Protein AF-A0A2M8P5Y4-F1 (afdb_monomer_lite)

Organism: NCBI:txid2364210

Foldseek 3Di:
DVVVVVVVVVCVVVPDDDDDDAPAAFDFFDDPRDTAAPVVLVVQVVCVVVVNHDPVRSVVRVVRGGPDDHHTHDPDPSND

Structure (mmCIF, N/CA/C/O backbone):
data_AF-A0A2M8P5Y4-F1
#
_entry.id   AF-A0A2M8P5Y4-F1
#
loop_
_atom_site.group_PDB
_atom_site.id
_atom_site.type_symbol
_atom_site.label_atom_id
_atom_site.label_alt_id
_atom_site.label_comp_id
_atom_site.label_asym_id
_atom_site.label_entity_id
_atom_site.label_seq_id
_atom_site.pdbx_PDB_ins_code
_atom_site.Cartn_x
_atom_site.Cartn_y
_atom_site.Cartn_z
_atom_site.occupancy
_atom_site.B_iso_or_equiv
_atom_site.auth_seq_id
_atom_site.auth_comp_id
_atom_site.auth_asym_id
_atom_site.auth_atom_id
_atom_site.pdbx_PDB_model_num
ATOM 1 N N . ASP A 1 1 ? 3.586 2.571 -4.119 1.00 86.88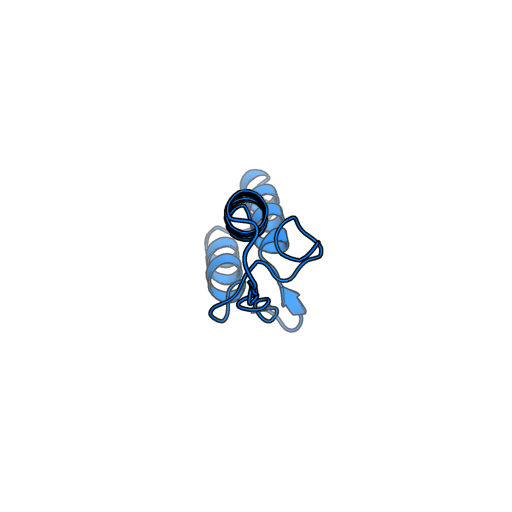 1 ASP A N 1
ATOM 2 C CA . ASP A 1 1 ? 3.917 3.983 -4.426 1.00 86.88 1 ASP A CA 1
ATOM 3 C C . ASP A 1 1 ? 5.127 4.136 -5.332 1.00 86.88 1 ASP A C 1
ATOM 5 O O . ASP A 1 1 ? 4.967 4.428 -6.503 1.00 86.88 1 ASP A O 1
ATOM 9 N N . LYS A 1 2 ? 6.353 3.959 -4.824 1.00 95.06 2 LYS A N 1
ATOM 10 C CA . LYS A 1 2 ? 7.572 4.366 -5.555 1.00 95.06 2 LYS A CA 1
ATOM 11 C C . LYS A 1 2 ? 8.049 3.367 -6.618 1.00 95.06 2 LYS A C 1
ATOM 13 O O . LYS A 1 2 ? 8.975 3.664 -7.365 1.00 95.06 2 LYS A O 1
ATOM 18 N N . THR A 1 3 ? 7.408 2.205 -6.702 1.00 92.69 3 THR A N 1
ATOM 19 C CA . THR A 1 3 ? 7.729 1.147 -7.665 1.00 92.69 3 THR A CA 1
ATOM 20 C C . THR A 1 3 ? 7.446 1.578 -9.101 1.00 92.69 3 THR A C 1
ATOM 22 O O . THR A 1 3 ? 8.322 1.427 -9.941 1.00 92.69 3 THR A O 1
ATOM 25 N N . ILE A 1 4 ? 6.287 2.191 -9.371 1.00 93.62 4 ILE A N 1
ATOM 26 C CA . ILE A 1 4 ? 5.886 2.643 -10.715 1.00 93.62 4 ILE A CA 1
ATOM 27 C C . ILE A 1 4 ? 6.915 3.615 -11.322 1.00 93.62 4 ILE A C 1
ATOM 29 O O . ILE A 1 4 ? 7.470 3.287 -12.373 1.00 93.62 4 ILE A O 1
ATOM 33 N N . PRO A 1 5 ? 7.255 4.759 -10.687 1.00 94.50 5 PRO A N 1
ATOM 34 C CA . PRO A 1 5 ? 8.256 5.660 -11.254 1.00 94.50 5 PRO A CA 1
ATOM 35 C C . PRO A 1 5 ? 9.641 5.008 -11.330 1.00 94.50 5 PRO A C 1
ATOM 37 O O . PRO A 1 5 ? 10.355 5.224 -12.304 1.00 94.50 5 PRO A O 1
ATOM 40 N N . GLY A 1 6 ? 10.018 4.174 -10.353 1.00 96.19 6 GLY A N 1
ATOM 41 C CA . GLY A 1 6 ? 11.281 3.429 -10.380 1.00 96.19 6 GLY A CA 1
ATOM 42 C C . GLY A 1 6 ? 11.410 2.529 -11.612 1.00 96.19 6 GLY A C 1
ATOM 43 O O . GLY A 1 6 ? 12.418 2.586 -12.316 1.00 96.19 6 GLY A O 1
ATOM 44 N N . THR A 1 7 ? 10.367 1.752 -11.907 1.00 96.06 7 THR A N 1
ATOM 45 C CA . THR A 1 7 ? 10.299 0.886 -13.086 1.00 96.06 7 THR A CA 1
ATOM 46 C C . THR A 1 7 ? 10.333 1.711 -14.367 1.00 96.06 7 THR A C 1
ATOM 48 O O . THR A 1 7 ? 11.186 1.471 -15.216 1.00 96.06 7 THR A O 1
ATOM 51 N N . VAL A 1 8 ? 9.471 2.723 -14.497 1.00 95.88 8 VAL A N 1
ATOM 52 C CA . VAL A 1 8 ? 9.371 3.537 -15.720 1.00 95.88 8 VAL A CA 1
ATOM 53 C C . VAL A 1 8 ? 10.682 4.269 -16.028 1.00 95.88 8 VAL A C 1
ATOM 55 O O . VAL A 1 8 ? 11.122 4.260 -17.175 1.00 95.88 8 VAL A O 1
ATOM 58 N N . MET A 1 9 ? 11.364 4.826 -15.019 1.00 97.56 9 MET A N 1
ATOM 59 C CA . MET A 1 9 ? 12.686 5.441 -15.208 1.00 97.56 9 MET A CA 1
ATOM 60 C C . MET A 1 9 ? 13.722 4.449 -15.753 1.00 97.56 9 MET A C 1
ATOM 62 O O . MET A 1 9 ? 14.550 4.828 -16.578 1.00 97.56 9 MET A O 1
ATOM 66 N N . GLY A 1 10 ? 13.697 3.194 -15.295 1.00 97.50 10 GLY A N 1
ATOM 67 C CA . GLY A 1 10 ? 14.577 2.141 -15.801 1.00 97.50 10 GLY A CA 1
ATOM 68 C C . GLY A 1 10 ? 14.277 1.786 -17.257 1.00 97.50 10 GLY A C 1
ATOM 69 O O . GLY A 1 10 ? 15.186 1.788 -18.080 1.00 97.50 10 GLY A O 1
ATOM 70 N N . LEU A 1 11 ? 13.001 1.558 -17.583 1.00 96.94 11 LEU A N 1
ATOM 71 C CA . LEU A 1 11 ? 12.569 1.193 -18.937 1.00 96.94 11 LEU A CA 1
ATOM 72 C C . LEU A 1 11 ? 12.925 2.282 -19.961 1.00 96.94 11 LEU A C 1
ATOM 74 O O . LEU A 1 11 ? 13.473 1.971 -21.015 1.00 96.94 11 LEU A O 1
ATOM 78 N N . ILE A 1 12 ? 12.697 3.557 -19.621 1.00 96.69 12 ILE A N 1
ATOM 79 C CA . ILE A 1 12 ? 13.043 4.695 -20.489 1.00 96.69 12 ILE A CA 1
ATOM 80 C C . ILE A 1 12 ? 14.554 4.767 -20.743 1.00 96.69 12 ILE A C 1
ATOM 82 O O . ILE A 1 12 ? 14.973 5.071 -21.853 1.00 96.69 12 ILE A O 1
ATOM 86 N N . ARG A 1 13 ? 15.391 4.470 -19.740 1.00 97.81 13 ARG A N 1
ATOM 87 C CA . ARG A 1 13 ? 16.856 4.479 -19.905 1.00 97.81 13 ARG A CA 1
ATOM 88 C C . ARG A 1 13 ? 17.373 3.359 -20.804 1.00 97.81 13 ARG A C 1
ATOM 90 O O . ARG A 1 13 ? 18.444 3.515 -21.379 1.00 97.81 13 ARG A O 1
ATOM 97 N N . CYS A 1 14 ? 16.664 2.235 -20.882 1.00 97.00 14 CYS A N 1
ATOM 98 C CA . CYS A 1 14 ? 17.047 1.120 -21.743 1.00 97.00 14 CYS A CA 1
ATOM 99 C C . CYS A 1 14 ? 16.680 1.351 -23.215 1.00 97.00 14 CYS A C 1
ATOM 101 O O . CYS A 1 14 ? 17.320 0.746 -24.067 1.00 97.00 14 CYS A O 1
ATOM 103 N N . ASP A 1 15 ? 15.680 2.193 -23.499 1.00 96.31 15 ASP A N 1
ATOM 104 C CA . ASP A 1 15 ? 15.220 2.537 -24.856 1.00 96.31 15 ASP A CA 1
ATOM 105 C C . ASP A 1 15 ? 14.895 1.311 -25.740 1.00 96.31 15 ASP A C 1
ATOM 107 O O . ASP A 1 15 ? 15.230 1.230 -26.920 1.00 96.31 15 ASP A O 1
ATOM 111 N N . ILE A 1 16 ? 14.242 0.311 -25.140 1.00 97.25 16 ILE A N 1
ATOM 112 C CA . ILE A 1 16 ? 13.776 -0.913 -25.810 1.00 97.25 16 ILE A CA 1
ATOM 113 C C . ILE A 1 16 ? 12.275 -1.127 -25.564 1.00 97.25 16 ILE A C 1
ATOM 115 O O . ILE A 1 16 ? 11.759 -0.656 -24.543 1.00 97.25 16 ILE A O 1
ATOM 119 N N . PRO A 1 17 ? 11.561 -1.869 -26.438 1.00 97.25 17 PRO A N 1
ATOM 120 C CA . PRO A 1 17 ? 10.143 -2.172 -26.247 1.00 97.25 17 PRO A CA 1
ATOM 121 C C . PRO A 1 17 ? 9.861 -2.740 -24.851 1.00 97.25 17 PRO A C 1
ATOM 123 O O . PRO A 1 17 ? 10.399 -3.777 -24.469 1.00 97.25 17 PRO A O 1
ATOM 126 N N . SER A 1 18 ? 9.032 -2.030 -24.085 1.00 96.69 18 SER A N 1
ATOM 127 C CA . SER A 1 18 ? 8.846 -2.244 -22.649 1.00 96.69 18 SER A CA 1
ATOM 128 C C . SER A 1 18 ? 7.398 -1.998 -22.226 1.00 96.69 18 SER A C 1
ATOM 130 O O . SER A 1 18 ? 6.701 -1.183 -22.826 1.00 96.69 18 SER A O 1
ATOM 132 N N . LEU A 1 19 ? 6.957 -2.667 -21.157 1.00 95.62 19 LEU A N 1
ATOM 133 C CA . LEU A 1 19 ? 5.625 -2.517 -20.567 1.00 95.62 19 LEU A CA 1
ATOM 134 C C . LEU A 1 19 ? 5.731 -2.532 -19.038 1.00 95.62 19 LEU A C 1
ATOM 136 O O . LEU A 1 19 ? 6.393 -3.399 -18.471 1.00 95.62 19 LEU A O 1
ATOM 140 N N . ALA A 1 20 ? 5.043 -1.605 -18.371 1.00 93.94 20 ALA A N 1
ATOM 141 C CA . ALA A 1 20 ? 4.859 -1.626 -16.923 1.00 93.94 20 ALA A CA 1
ATOM 142 C C . ALA A 1 20 ? 3.427 -2.070 -16.600 1.00 93.94 20 ALA A C 1
ATOM 144 O O . ALA A 1 20 ? 2.469 -1.424 -17.022 1.00 93.94 20 ALA A O 1
ATOM 145 N N . LEU A 1 21 ? 3.281 -3.168 -15.854 1.00 93.94 21 LEU A N 1
ATOM 146 C CA . LEU A 1 21 ? 1.983 -3.677 -15.411 1.00 93.94 21 LEU A CA 1
ATOM 147 C C . LEU A 1 21 ? 1.732 -3.272 -13.957 1.00 93.94 21 LEU A C 1
ATOM 149 O O . LEU A 1 21 ? 2.479 -3.658 -13.056 1.00 93.94 21 LEU A O 1
ATOM 153 N N . TYR A 1 22 ? 0.671 -2.502 -13.727 1.00 92.75 22 TYR A N 1
ATOM 154 C CA . TYR A 1 22 ? 0.244 -2.141 -12.382 1.00 92.75 22 TYR A CA 1
ATOM 155 C C . TYR A 1 22 ? -0.496 -3.307 -11.715 1.00 92.75 22 TYR A C 1
ATOM 157 O O . TYR A 1 22 ? -1.411 -3.881 -12.300 1.00 92.75 22 TYR A O 1
ATOM 165 N N . GLY A 1 23 ? -0.109 -3.638 -10.479 1.00 90.06 23 GLY A N 1
ATOM 166 C CA . GLY A 1 23 ? -0.692 -4.744 -9.709 1.00 90.06 23 GLY A CA 1
ATOM 167 C C . GLY A 1 23 ? -2.123 -4.505 -9.212 1.00 90.06 23 GLY A C 1
ATOM 168 O O . GLY A 1 23 ? -2.754 -5.444 -8.740 1.00 90.06 23 GLY A O 1
ATOM 169 N N . GLY A 1 24 ? -2.636 -3.277 -9.333 1.00 91.69 24 GLY A N 1
ATOM 170 C CA . GLY A 1 24 ? -4.001 -2.926 -8.956 1.00 91.69 24 GLY A CA 1
ATOM 171 C C . GLY A 1 24 ? -4.138 -2.358 -7.544 1.00 91.69 24 GLY A C 1
ATOM 172 O O . GLY A 1 24 ? -3.233 -2.430 -6.704 1.00 91.69 24 GLY A O 1
ATOM 173 N N . SER A 1 25 ? -5.300 -1.757 -7.307 1.00 92.38 25 SER A N 1
ATOM 174 C CA . SER A 1 25 ? -5.655 -1.149 -6.030 1.00 92.38 25 SER A CA 1
ATOM 175 C C . SER A 1 25 ? -6.416 -2.135 -5.145 1.00 92.38 25 SER A C 1
ATOM 177 O O . SER A 1 25 ? -7.175 -2.968 -5.640 1.00 92.38 25 SER A O 1
ATOM 179 N N . ILE A 1 26 ? -6.195 -2.045 -3.836 1.00 94.06 26 ILE A N 1
ATOM 180 C CA . ILE A 1 26 ? -6.920 -2.819 -2.831 1.00 94.06 26 ILE A CA 1
ATOM 181 C C . ILE A 1 26 ? -8.386 -2.366 -2.774 1.00 94.06 26 ILE A C 1
ATOM 183 O O . ILE A 1 26 ? -8.685 -1.175 -2.879 1.00 94.06 26 ILE A O 1
ATOM 187 N N . ALA A 1 27 ? -9.300 -3.315 -2.575 1.00 92.31 27 ALA A N 1
ATOM 188 C CA . ALA A 1 27 ? -10.695 -3.007 -2.273 1.00 92.31 27 ALA A CA 1
ATOM 189 C C . ALA A 1 27 ? -10.820 -2.296 -0.908 1.00 92.31 27 ALA A C 1
ATOM 191 O O . ALA A 1 27 ? -9.989 -2.534 -0.024 1.00 92.31 27 ALA A O 1
ATOM 192 N N . PRO A 1 28 ? -11.841 -1.443 -0.702 1.00 90.88 28 PRO A N 1
ATOM 193 C CA . PRO A 1 28 ? -12.096 -0.861 0.609 1.00 90.88 28 PRO A CA 1
ATOM 194 C C . PRO A 1 28 ? -12.430 -1.955 1.629 1.00 90.88 28 PRO A C 1
ATOM 196 O O . PRO A 1 28 ? -13.103 -2.941 1.321 1.00 90.88 28 PRO A O 1
ATOM 199 N N . GLY A 1 29 ? -11.958 -1.765 2.857 1.00 92.19 29 GLY A N 1
ATOM 200 C CA . GLY A 1 29 ? -12.376 -2.551 4.008 1.00 92.19 29 GLY A CA 1
ATOM 201 C C . GLY A 1 29 ? -13.816 -2.243 4.415 1.00 92.19 29 GLY A C 1
ATOM 202 O O . GLY A 1 29 ? -14.431 -1.302 3.914 1.00 92.19 29 GLY A O 1
ATOM 203 N N . HIS A 1 30 ? -14.359 -3.015 5.353 1.00 92.94 30 HIS A N 1
ATOM 204 C CA . HIS A 1 30 ? -15.701 -2.799 5.901 1.00 92.94 30 HIS A CA 1
ATOM 205 C C . HIS A 1 30 ? -15.686 -2.916 7.420 1.00 92.94 30 HIS A C 1
ATOM 207 O O . HIS A 1 30 ? -15.239 -3.922 7.969 1.00 92.94 30 HIS A O 1
ATOM 213 N N . TYR A 1 31 ? -16.233 -1.913 8.102 1.00 92.25 31 TYR A N 1
ATOM 214 C CA . TYR A 1 31 ? -16.370 -1.916 9.554 1.00 92.25 31 TYR A CA 1
ATOM 215 C C . TYR A 1 31 ? -17.629 -1.159 9.979 1.00 92.25 31 TYR A C 1
ATOM 217 O O . TYR A 1 31 ? -17.856 -0.044 9.524 1.00 92.25 31 TYR A O 1
ATOM 225 N N . ASN A 1 32 ? -18.455 -1.744 10.854 1.00 89.06 32 ASN A N 1
ATOM 226 C CA . ASN A 1 32 ? -19.708 -1.146 11.347 1.00 89.06 32 ASN A CA 1
ATOM 227 C C . ASN A 1 32 ? -20.634 -0.590 10.242 1.00 89.06 32 ASN A C 1
ATOM 229 O O . ASN A 1 32 ? -21.212 0.485 10.383 1.00 89.06 32 ASN A O 1
ATOM 233 N N . GLY A 1 33 ? -20.770 -1.325 9.133 1.00 90.75 33 GLY A N 1
ATOM 234 C CA . GLY A 1 33 ? -21.664 -0.958 8.028 1.00 90.75 33 GLY A CA 1
ATOM 235 C C . GLY A 1 33 ? -21.176 0.205 7.160 1.00 90.75 33 GLY A C 1
ATOM 236 O O . GLY A 1 33 ? -21.953 0.713 6.356 1.00 90.75 33 GLY A O 1
ATOM 237 N N . ARG A 1 34 ? -19.915 0.625 7.314 1.00 91.12 34 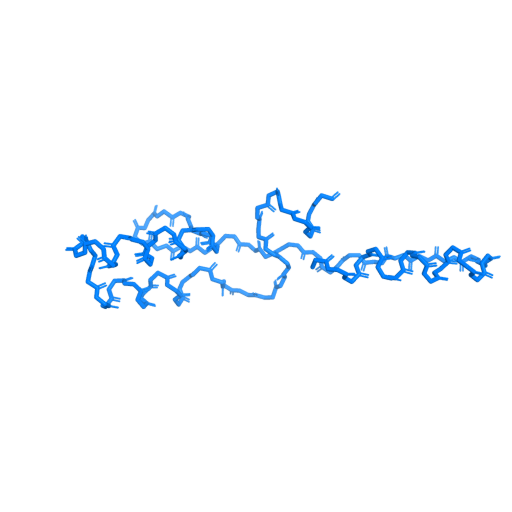ARG A N 1
ATOM 238 C CA . ARG A 1 34 ? -19.264 1.605 6.440 1.00 91.12 34 ARG A CA 1
ATOM 239 C C . ARG A 1 34 ? -17.997 1.044 5.811 1.00 91.12 34 ARG A C 1
ATOM 241 O O . ARG A 1 34 ? -17.273 0.258 6.430 1.00 91.12 34 ARG A O 1
ATOM 248 N N . ASP A 1 35 ? -17.720 1.527 4.612 1.00 92.62 35 ASP A N 1
ATOM 249 C CA . ASP A 1 35 ? -16.454 1.322 3.928 1.00 92.62 35 ASP A CA 1
ATOM 250 C C . ASP A 1 35 ? -15.363 2.090 4.667 1.00 92.62 35 ASP A C 1
ATOM 252 O O . ASP A 1 35 ? -15.565 3.232 5.086 1.00 92.62 35 ASP A O 1
ATOM 256 N N . ILE A 1 36 ? -14.210 1.452 4.835 1.00 93.19 36 ILE A N 1
ATOM 257 C CA . ILE A 1 36 ? -13.042 2.060 5.466 1.00 93.19 36 ILE A CA 1
ATOM 258 C C . ILE A 1 36 ? -11.793 1.813 4.629 1.00 93.19 36 ILE A C 1
ATOM 260 O O . ILE A 1 36 ? -11.667 0.825 3.907 1.00 93.19 36 ILE A O 1
ATOM 264 N N . THR A 1 37 ? -10.845 2.728 4.742 1.00 92.81 37 THR A N 1
ATOM 265 C CA . THR A 1 37 ? -9.569 2.716 4.037 1.00 92.81 37 THR A CA 1
ATOM 266 C C . THR A 1 37 ? -8.419 2.910 5.020 1.00 92.81 37 THR A C 1
ATOM 268 O O . THR A 1 37 ? -8.614 3.153 6.211 1.00 92.81 37 THR A O 1
ATOM 271 N N . ILE A 1 38 ? -7.184 2.867 4.520 1.00 90.62 38 ILE A N 1
ATOM 272 C CA . ILE A 1 38 ? -6.004 3.165 5.338 1.00 90.62 38 ILE A CA 1
ATOM 273 C C . ILE A 1 38 ? -6.023 4.593 5.917 1.00 90.62 38 ILE A C 1
ATOM 275 O O . ILE A 1 38 ? -5.432 4.834 6.966 1.00 90.62 38 ILE A O 1
ATOM 279 N N . GLN A 1 39 ? -6.724 5.539 5.277 1.00 91.88 39 GLN A N 1
ATOM 280 C CA . GLN A 1 39 ? -6.875 6.896 5.804 1.00 91.88 39 GLN A CA 1
ATOM 281 C C . GLN A 1 39 ? -7.675 6.904 7.112 1.00 91.88 39 GLN A C 1
ATOM 283 O O . GLN A 1 39 ? -7.273 7.563 8.071 1.00 91.88 39 GLN A O 1
ATOM 288 N N . ASP A 1 40 ? -8.744 6.110 7.187 1.00 91.81 40 ASP A N 1
ATOM 289 C CA . ASP A 1 40 ? -9.579 5.986 8.382 1.00 91.81 40 ASP A CA 1
ATOM 290 C C . ASP A 1 40 ? -8.796 5.443 9.581 1.00 91.81 40 ASP A C 1
ATOM 292 O O . ASP A 1 40 ? -9.071 5.819 10.717 1.00 91.81 40 ASP A O 1
ATOM 296 N N . VAL A 1 41 ? -7.778 4.606 9.348 1.00 92.56 41 VAL A N 1
ATOM 297 C CA . VAL A 1 41 ? -6.875 4.129 10.408 1.00 92.56 41 VAL A CA 1
ATOM 298 C C . VAL A 1 41 ? -6.064 5.287 10.993 1.00 92.56 41 VAL A C 1
ATOM 300 O O . VAL A 1 41 ? -5.942 5.400 12.213 1.00 92.56 41 VAL A O 1
ATOM 303 N N . PHE A 1 42 ? -5.543 6.187 10.152 1.00 93.00 42 PHE A N 1
ATOM 304 C CA . PHE A 1 42 ? -4.813 7.368 10.625 1.00 93.00 42 PHE A CA 1
ATOM 305 C C . PHE A 1 42 ? -5.722 8.330 11.400 1.00 93.00 42 PHE A C 1
ATOM 307 O O . PHE A 1 42 ? -5.317 8.882 12.427 1.00 93.00 42 PHE A O 1
ATOM 314 N N . GLU A 1 43 ? -6.965 8.501 10.954 1.00 93.19 43 GLU A N 1
ATOM 315 C CA . GLU A 1 43 ? -7.960 9.313 11.658 1.00 93.19 43 GLU A CA 1
ATOM 316 C C . GLU A 1 43 ? -8.378 8.672 12.992 1.00 93.19 43 GLU A C 1
ATOM 318 O O . GLU A 1 43 ? -8.451 9.362 14.015 1.00 93.19 43 GLU A O 1
ATOM 323 N N . ALA A 1 44 ? -8.567 7.349 13.018 1.00 92.56 44 ALA A N 1
AT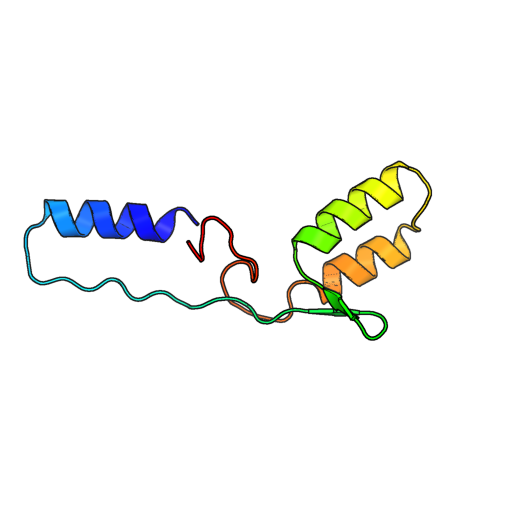OM 324 C CA . ALA A 1 44 ? -8.861 6.573 14.221 1.00 92.56 44 ALA A CA 1
ATOM 325 C C . ALA A 1 44 ? -7.724 6.660 15.248 1.00 92.56 44 ALA A C 1
ATOM 327 O O . ALA A 1 44 ? -7.986 6.861 16.435 1.00 92.56 44 ALA A O 1
ATOM 328 N N . LEU A 1 45 ? -6.464 6.600 14.805 1.00 93.69 45 LEU A N 1
ATOM 329 C CA . LEU A 1 45 ? -5.299 6.814 15.665 1.00 93.69 45 LEU A CA 1
ATOM 330 C C . LEU A 1 45 ? -5.345 8.209 16.310 1.00 93.69 45 LEU A C 1
ATOM 332 O O . LEU A 1 45 ? -5.173 8.343 17.522 1.00 93.69 45 LEU A O 1
ATOM 336 N N . GLY A 1 46 ? -5.653 9.247 15.525 1.00 93.94 46 GLY A N 1
ATOM 337 C CA . GLY A 1 46 ? -5.815 10.610 16.034 1.00 93.94 46 GLY A CA 1
ATOM 338 C C . GLY A 1 46 ? -6.972 10.753 17.032 1.00 93.94 46 GLY A C 1
ATOM 339 O O . GLY A 1 46 ? -6.852 11.481 18.023 1.00 93.94 46 GLY A O 1
ATOM 340 N N . ALA A 1 47 ? -8.085 10.050 16.809 1.00 92.81 47 ALA A N 1
ATOM 341 C CA . ALA A 1 47 ? -9.216 10.006 17.734 1.00 92.81 47 ALA A CA 1
ATOM 342 C C . ALA A 1 47 ? -8.863 9.279 19.043 1.00 92.81 47 ALA A C 1
ATOM 344 O O . ALA A 1 47 ? -9.205 9.772 20.122 1.00 92.81 47 ALA A O 1
ATOM 345 N N . TYR A 1 48 ? -8.120 8.173 18.960 1.00 94.31 48 TYR A N 1
ATOM 346 C CA . TYR A 1 48 ? -7.599 7.436 20.112 1.00 94.31 48 TYR A CA 1
ATOM 347 C C . TYR A 1 48 ? -6.660 8.299 20.960 1.00 94.31 48 TYR A C 1
ATOM 349 O O . TYR A 1 48 ? -6.857 8.415 22.168 1.00 94.31 48 TYR A O 1
ATOM 357 N N . THR A 1 49 ? -5.701 9.004 20.345 1.00 93.44 49 THR A N 1
ATOM 358 C CA . THR A 1 49 ? -4.793 9.913 21.072 1.00 93.44 49 THR A CA 1
ATOM 359 C C . THR A 1 49 ? -5.544 11.036 21.797 1.00 93.44 49 THR A C 1
ATOM 361 O O . THR A 1 49 ? -5.106 11.498 22.846 1.00 93.44 49 THR A O 1
ATOM 364 N N . LYS A 1 50 ? -6.702 11.463 21.275 1.00 94.56 50 LYS A N 1
ATOM 365 C CA . LYS A 1 50 ? -7.586 12.453 21.915 1.00 94.56 50 LYS A CA 1
ATOM 366 C C . LYS A 1 50 ? -8.545 11.851 22.955 1.00 94.56 50 LYS A C 1
ATOM 368 O O . LYS A 1 50 ? -9.398 12.579 23.457 1.00 94.56 50 LYS A O 1
ATOM 373 N N . GLY A 1 51 ? -8.448 10.553 23.250 1.00 92.62 51 GLY A N 1
ATOM 374 C CA . GLY A 1 51 ? -9.322 9.846 24.192 1.00 92.62 51 GLY A CA 1
ATOM 375 C C . GLY A 1 51 ? -10.767 9.679 23.709 1.00 92.62 51 GLY A C 1
ATOM 376 O O . GLY A 1 51 ? -11.656 9.455 24.523 1.00 92.62 51 GLY A O 1
ATOM 377 N N . LYS A 1 52 ? -11.020 9.828 22.401 1.00 92.56 52 LYS A N 1
ATOM 378 C CA . LYS A 1 52 ? -12.362 9.739 21.790 1.00 92.56 52 LYS A CA 1
ATOM 379 C C . LYS A 1 52 ? -12.677 8.367 21.196 1.00 92.56 52 LYS A C 1
ATOM 381 O O . LYS A 1 52 ? -13.777 8.170 20.695 1.00 92.56 52 LYS A O 1
ATOM 386 N N . LEU A 1 53 ? -11.704 7.464 21.205 1.00 93.19 53 LEU A N 1
ATOM 387 C CA . LEU A 1 53 ? -11.801 6.113 20.670 1.00 93.19 53 LEU A CA 1
ATOM 388 C C . LEU A 1 53 ? -11.129 5.167 21.664 1.00 93.19 53 LEU A C 1
ATOM 390 O O . LEU A 1 53 ? -10.108 5.530 22.253 1.00 93.19 53 LEU A O 1
ATOM 394 N N . SER A 1 54 ? -11.680 3.973 21.855 1.00 94.62 54 SER A N 1
ATOM 395 C CA . SER A 1 54 ? -11.022 2.937 22.651 1.00 94.62 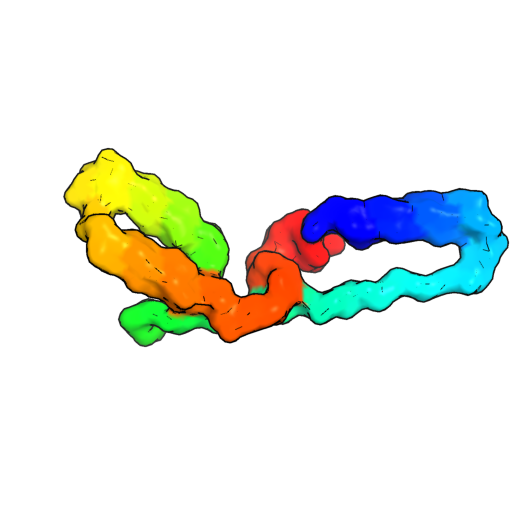54 SER A CA 1
ATOM 396 C C . SER A 1 54 ? -9.879 2.267 21.873 1.00 94.62 54 SER A C 1
ATOM 398 O O . SER A 1 54 ? -9.832 2.293 20.641 1.00 94.62 54 SER A O 1
ATOM 400 N N . LEU A 1 55 ? -8.944 1.634 22.590 1.00 93.50 55 LEU A N 1
ATOM 401 C CA . LEU A 1 55 ? -7.883 0.839 21.956 1.00 93.50 55 LEU A CA 1
ATOM 402 C C . LEU A 1 55 ? -8.453 -0.373 21.201 1.00 93.50 55 LEU A C 1
ATOM 404 O O . LEU A 1 55 ? -7.890 -0.799 20.195 1.00 93.50 55 LEU A O 1
ATOM 408 N N . GLU A 1 56 ? -9.557 -0.934 21.692 1.00 94.50 56 GLU A N 1
ATOM 409 C CA . GLU A 1 56 ? -10.230 -2.075 21.072 1.00 94.50 56 GLU A CA 1
ATOM 410 C C . GLU A 1 56 ? -10.837 -1.688 19.720 1.00 94.50 56 GLU A C 1
ATOM 412 O O . GLU A 1 56 ? -10.577 -2.351 18.717 1.00 94.50 56 GLU A O 1
ATOM 417 N N . GLU A 1 57 ? -11.542 -0.557 19.660 1.00 92.75 57 GLU A N 1
ATOM 418 C CA . GLU A 1 57 ? -12.079 -0.022 18.406 1.00 92.75 57 GLU A CA 1
ATOM 419 C C . GLU A 1 57 ? -10.976 0.359 17.417 1.00 92.75 57 GLU A C 1
ATOM 421 O O . GLU A 1 57 ? -11.116 0.095 16.224 1.00 92.75 57 GLU A O 1
ATOM 426 N N . LEU A 1 58 ? -9.861 0.933 17.888 1.00 93.75 58 LEU A N 1
ATOM 427 C CA . LEU A 1 58 ? -8.713 1.234 17.028 1.00 93.75 58 LEU A CA 1
ATOM 428 C C . LEU A 1 58 ? -8.188 -0.032 16.340 1.00 93.75 58 LEU A C 1
ATOM 430 O O . LEU A 1 58 ? -8.000 -0.041 15.125 1.00 93.75 58 LEU A O 1
ATOM 434 N N . ARG A 1 59 ? -7.993 -1.108 17.111 1.00 94.06 59 ARG A N 1
ATOM 435 C CA . ARG A 1 59 ? -7.516 -2.397 16.588 1.00 94.06 59 ARG A CA 1
ATOM 436 C C . ARG A 1 59 ? -8.514 -3.038 15.632 1.00 94.06 59 ARG A C 1
ATOM 438 O O . ARG A 1 59 ? -8.104 -3.654 14.649 1.00 94.06 59 ARG A O 1
ATOM 445 N N . ALA A 1 60 ? -9.808 -2.900 15.906 1.00 93.75 60 ALA A N 1
ATOM 446 C CA . ALA A 1 60 ? -10.852 -3.415 15.031 1.00 93.75 60 ALA A CA 1
ATOM 447 C C . ALA A 1 60 ? -10.850 -2.697 13.669 1.00 93.75 60 ALA A C 1
ATOM 449 O O . ALA A 1 60 ? -10.903 -3.356 12.632 1.00 93.75 60 ALA A O 1
ATOM 450 N N . ILE A 1 61 ? -10.702 -1.366 13.665 1.00 93.12 61 ILE A N 1
ATOM 451 C CA . ILE A 1 61 ? -10.581 -0.561 12.439 1.00 93.12 61 ILE A CA 1
ATOM 452 C C . ILE A 1 61 ? -9.298 -0.917 11.676 1.00 93.12 61 ILE A C 1
ATOM 454 O O . ILE A 1 61 ? -9.356 -1.159 10.473 1.00 93.12 61 ILE A O 1
ATOM 458 N N . GLU A 1 62 ? -8.157 -1.004 12.365 1.00 92.81 62 GLU A N 1
ATOM 459 C CA . GLU A 1 62 ? -6.869 -1.389 11.769 1.00 92.81 62 GLU A CA 1
ATOM 460 C C . GLU A 1 62 ? -6.948 -2.757 11.076 1.00 92.81 62 GLU A C 1
ATOM 462 O O . GLU A 1 62 ? -6.507 -2.909 9.938 1.00 92.81 62 GLU A O 1
ATOM 467 N N . SER A 1 63 ? -7.574 -3.736 11.735 1.00 92.88 63 SER A N 1
ATOM 468 C CA . SER A 1 63 ? -7.700 -5.102 11.216 1.00 92.88 63 SER A CA 1
ATOM 469 C C . SER A 1 63 ? -8.637 -5.201 10.010 1.00 92.88 63 SER A C 1
ATOM 471 O O . SER A 1 63 ? -8.483 -6.097 9.184 1.00 92.88 63 SER A O 1
ATOM 473 N N . ALA A 1 64 ? -9.616 -4.301 9.904 1.00 92.88 64 ALA A N 1
ATOM 474 C CA . ALA A 1 64 ? -10.620 -4.325 8.846 1.00 92.88 64 ALA A CA 1
ATOM 475 C C . ALA A 1 64 ? -10.260 -3.449 7.630 1.00 92.88 64 ALA A C 1
ATOM 477 O O . ALA A 1 64 ? -10.830 -3.649 6.559 1.00 92.88 64 ALA A O 1
ATOM 478 N N . ALA A 1 65 ? -9.329 -2.497 7.762 1.00 90.69 65 ALA A N 1
ATOM 479 C CA . ALA A 1 65 ? -9.026 -1.502 6.727 1.00 90.69 65 ALA A CA 1
ATOM 480 C C . ALA A 1 65 ? -8.327 -2.056 5.471 1.00 90.69 65 ALA A C 1
ATOM 482 O O . ALA A 1 65 ? -8.436 -1.458 4.401 1.00 90.69 65 ALA A O 1
ATOM 483 N N . CYS A 1 66 ? -7.615 -3.182 5.588 1.00 91.75 66 CYS A N 1
ATOM 484 C CA . CYS A 1 66 ? -6.837 -3.784 4.501 1.00 91.75 66 CYS A CA 1
ATOM 485 C C . CYS A 1 66 ? -7.321 -5.219 4.209 1.00 91.75 66 CYS A C 1
ATOM 487 O O . CYS A 1 66 ? -6.713 -6.175 4.690 1.00 91.75 66 CYS A O 1
ATOM 489 N N . PRO A 1 67 ? -8.397 -5.401 3.420 1.00 90.81 67 PRO A N 1
ATOM 490 C CA . PRO A 1 67 ? -9.046 -6.705 3.239 1.00 90.81 67 PRO A CA 1
ATOM 491 C C . PRO A 1 67 ? -8.287 -7.686 2.326 1.00 90.81 67 PRO A C 1
ATOM 493 O O . PRO A 1 67 ? -8.693 -8.840 2.199 1.00 90.81 67 PRO A O 1
ATOM 496 N N . GLY A 1 68 ? -7.212 -7.262 1.656 1.00 91.44 68 GLY A N 1
ATOM 497 C CA . GLY A 1 68 ? -6.497 -8.102 0.697 1.00 91.44 68 GLY A CA 1
ATOM 498 C C . GLY A 1 68 ? -5.237 -7.458 0.109 1.00 91.44 68 GLY A C 1
ATOM 499 O O . GLY A 1 68 ? -4.769 -6.436 0.609 1.00 91.44 68 GLY A O 1
ATOM 500 N N . PRO A 1 69 ? -4.653 -8.056 -0.943 1.00 89.31 69 PRO A N 1
ATOM 501 C CA . PRO A 1 69 ? -3.504 -7.484 -1.636 1.00 89.31 69 PRO A CA 1
ATOM 502 C C . PRO A 1 69 ? -3.909 -6.288 -2.512 1.00 89.31 69 PRO A C 1
ATOM 504 O O . PRO A 1 69 ? -5.023 -6.224 -3.028 1.00 89.31 69 PRO A O 1
ATOM 507 N N . GLY A 1 70 ? -2.971 -5.366 -2.723 1.00 90.25 70 GLY A N 1
ATOM 508 C CA . GLY A 1 70 ? -3.138 -4.212 -3.608 1.00 90.25 70 GLY A CA 1
ATOM 509 C C . GLY A 1 70 ? -2.503 -2.951 -3.032 1.00 90.25 70 GLY A C 1
ATOM 510 O O . GLY A 1 70 ? -2.148 -2.890 -1.856 1.00 90.25 70 GLY A O 1
ATOM 511 N N . ALA A 1 71 ? -2.338 -1.935 -3.870 1.00 90.50 71 ALA A N 1
ATOM 512 C CA . ALA A 1 71 ? -1.929 -0.611 -3.415 1.00 90.50 71 ALA A CA 1
ATOM 513 C C . ALA A 1 71 ? -3.110 0.159 -2.798 1.00 90.50 71 ALA A C 1
ATOM 515 O O . ALA A 1 71 ? -4.263 -0.126 -3.112 1.00 90.50 71 ALA A O 1
ATOM 516 N N . CYS A 1 72 ? -2.822 1.138 -1.933 1.00 89.56 72 CYS A N 1
ATOM 517 C CA . CYS A 1 72 ? -3.824 1.889 -1.167 1.00 89.56 72 CYS A CA 1
ATOM 518 C C . CYS A 1 72 ? -5.015 2.351 -2.027 1.00 89.56 72 CYS A C 1
ATOM 520 O O . CYS A 1 72 ? -4.803 2.936 -3.082 1.00 89.56 72 CYS A O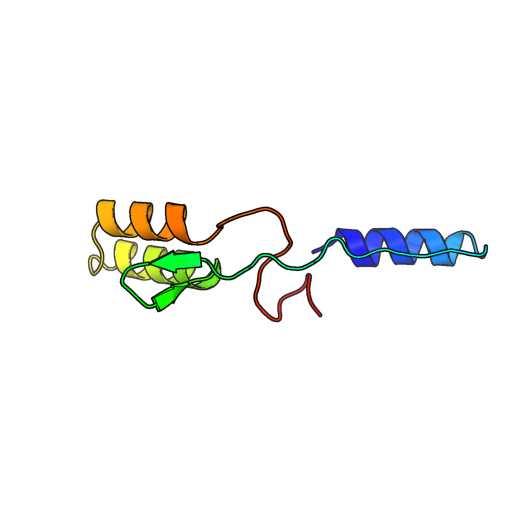 1
ATOM 522 N N . GLY A 1 73 ? -6.245 2.122 -1.549 1.00 83.69 73 GLY A N 1
ATOM 523 C CA . GLY A 1 73 ? -7.501 2.299 -2.301 1.00 83.69 73 GLY A CA 1
ATOM 524 C C . GLY A 1 73 ? -7.834 3.724 -2.760 1.00 83.69 73 GLY A C 1
ATOM 525 O O . GLY A 1 73 ? -8.610 3.915 -3.691 1.00 83.69 73 GLY A O 1
ATOM 526 N N . GLY A 1 74 ? -7.269 4.740 -2.106 1.00 85.25 74 GLY A N 1
ATOM 527 C CA . GLY A 1 74 ? -7.551 6.142 -2.420 1.00 85.25 74 GLY A CA 1
ATOM 528 C C . GLY A 1 74 ? -6.773 6.670 -3.629 1.00 85.25 74 GLY A C 1
ATOM 529 O O . GLY A 1 74 ? -5.840 6.035 -4.123 1.00 85.25 74 GLY A O 1
ATOM 530 N N . GLN A 1 75 ? -7.123 7.879 -4.075 1.00 85.75 75 GLN A N 1
ATOM 531 C CA . GLN A 1 75 ? -6.361 8.648 -5.070 1.00 85.75 75 GLN A CA 1
ATOM 532 C C . GLN A 1 75 ? -5.072 9.210 -4.446 1.00 85.75 75 GLN A C 1
ATOM 534 O O . GLN A 1 75 ? -4.927 10.406 -4.204 1.00 85.75 75 GLN A O 1
ATOM 539 N N . PHE A 1 76 ? -4.155 8.301 -4.118 1.00 86.75 76 PHE A N 1
ATOM 540 C CA . PHE A 1 76 ? -2.848 8.578 -3.527 1.00 86.75 76 PHE A CA 1
ATOM 541 C C . PHE A 1 76 ? -1.727 8.270 -4.525 1.00 86.75 76 PHE A C 1
ATOM 543 O O . PHE A 1 76 ? -1.975 7.861 -5.655 1.00 86.75 76 PHE A O 1
ATOM 550 N N . THR A 1 77 ? -0.471 8.379 -4.085 1.00 86.94 77 THR A N 1
ATO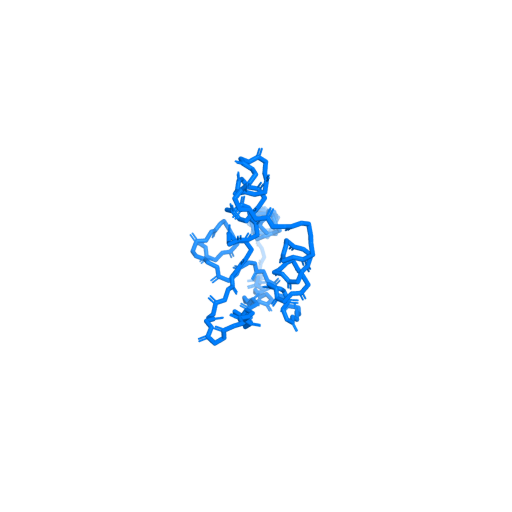M 551 C CA . THR A 1 77 ? 0.723 8.223 -4.933 1.00 86.94 77 THR A CA 1
ATOM 552 C C . THR A 1 77 ? 0.801 6.912 -5.729 1.00 86.94 77 THR A C 1
ATOM 554 O O . THR A 1 77 ? 1.540 6.857 -6.701 1.00 86.94 77 THR A O 1
ATOM 557 N N . ALA A 1 78 ? 0.121 5.837 -5.321 1.00 80.88 78 ALA A N 1
ATOM 558 C CA . ALA A 1 78 ? 0.101 4.593 -6.096 1.00 80.88 78 ALA A CA 1
ATOM 559 C C . ALA A 1 78 ? -0.934 4.563 -7.232 1.00 80.88 78 ALA A C 1
ATOM 561 O O . ALA A 1 78 ? -0.732 3.822 -8.187 1.00 80.88 78 ALA A O 1
ATOM 562 N N . ASN A 1 79 ? -2.030 5.315 -7.098 1.00 84.38 79 ASN A N 1
ATOM 563 C CA . ASN A 1 79 ? -3.155 5.327 -8.039 1.00 84.38 79 ASN A CA 1
ATOM 564 C C . ASN A 1 79 ? -3.186 6.581 -8.931 1.00 84.38 79 ASN A C 1
ATOM 566 O O . ASN A 1 79 ? -3.981 6.622 -9.866 1.00 84.38 79 ASN A O 1
ATOM 570 N N . THR A 1 80 ? -2.358 7.587 -8.623 1.00 80.81 80 THR A N 1
ATOM 571 C CA . THR A 1 80 ? -2.078 8.745 -9.490 1.00 80.81 80 THR A CA 1
ATOM 572 C C . THR A 1 80 ? -1.004 8.387 -10.505 1.00 80.81 80 THR A C 1
ATOM 574 O O . THR A 1 80 ? -1.218 8.673 -11.701 1.00 80.81 80 THR A O 1
#

Secondary structure (DSSP, 8-state):
-THHHHHHHHHHHHTSS-------BPPPEEETTEEE-HHHHHHHHHHHHTTSS-HHHHHHHHHHS--SSSB-SSSSTTT-

Sequence (80 aa):
DKTIPGTVMGLIRCDIPSLALYGGSIAPGHYNGRDITIQDVFEALGAYTKGKLSLEELRAIESAACPGPGACGGQFTANT

pLDDT: mean 92.38, std 3.51, range [80.81, 97.81]

Radius of gyration: 17.19 Å; chains: 1; bounding box: 39×21×50 Å

InterPro domains:
  IPR000581 Dihydroxy-acid/6-phosphogluconate dehydratase, N-terminal [PF00920] (1-80)
  IPR037237 IlvD/EDD, N-terminal domain [SSF143975] (1-80)
  IPR050165 Dihydroxy-acid dehydratase IlvD/Edd [PTHR21000] (1-80)